Protein AF-A0A849T881-F1 (afdb_monomer_lite)

Secondary structure (DSSP, 8-state):
--------------------------EEETTB-S--EEE-TTT---TTS-EEEEE-SSS-EEEEETT-HHHHHHHTT-GGGEEEEEE--

Structure (mmCIF, N/CA/C/O backbone):
data_AF-A0A849T881-F1
#
_entry.id   AF-A0A849T881-F1
#
loop_
_atom_site.group_PDB
_atom_site.id
_atom_site.type_symbol
_atom_site.label_atom_id
_atom_site.label_alt_id
_atom_site.label_comp_id
_atom_site.label_asym_id
_atom_site.label_entity_id
_atom_site.label_seq_id
_atom_site.pdbx_PDB_ins_code
_atom_site.Cartn_x
_atom_site.Cartn_y
_atom_site.Cartn_z
_atom_site.occupancy
_atom_site.B_iso_or_equiv
_atom_site.auth_seq_id
_atom_site.auth_comp_id
_atom_site.auth_asym_id
_atom_site.auth_atom_id
_atom_site.pdbx_PDB_model_num
ATOM 1 N N . GLU A 1 1 ? -41.865 -29.496 39.671 1.00 44.75 1 GLU A N 1
ATOM 2 C CA . GLU A 1 1 ? -40.405 -29.661 39.809 1.00 44.75 1 GLU A CA 1
ATOM 3 C C . GLU A 1 1 ? -39.750 -29.120 38.546 1.00 44.75 1 GLU A C 1
ATOM 5 O O . GLU A 1 1 ? -40.011 -29.642 37.472 1.00 44.75 1 GLU A O 1
ATOM 10 N N . LEU A 1 2 ? -39.006 -28.018 38.638 1.00 46.38 2 LEU A N 1
ATOM 11 C CA . LEU A 1 2 ? -38.176 -27.522 37.538 1.00 46.38 2 LEU A CA 1
ATOM 12 C C . LEU A 1 2 ? -36.724 -27.848 37.877 1.00 46.38 2 LEU A C 1
ATOM 14 O O . LEU A 1 2 ? -36.228 -27.369 38.896 1.00 46.38 2 LEU A O 1
ATOM 18 N N . PRO A 1 3 ? -36.029 -28.571 36.995 1.00 47.56 3 PRO A N 1
ATOM 19 C CA . PRO A 1 3 ? -34.627 -28.314 36.771 1.00 47.56 3 PRO A CA 1
ATOM 20 C C . PRO A 1 3 ? -34.435 -27.840 35.332 1.00 47.56 3 PRO A C 1
ATOM 22 O O . PRO A 1 3 ? -34.523 -28.579 34.355 1.00 47.56 3 PRO A O 1
ATOM 25 N N . THR A 1 4 ? -34.188 -26.542 35.252 1.00 47.91 4 THR A N 1
ATOM 26 C CA . THR A 1 4 ? -33.321 -25.850 34.310 1.00 47.91 4 THR A CA 1
ATOM 27 C C . THR A 1 4 ? -32.331 -26.763 33.570 1.00 47.91 4 THR A C 1
ATOM 29 O O . THR A 1 4 ? -31.491 -27.405 34.200 1.00 47.91 4 THR A O 1
ATOM 32 N N . LYS A 1 5 ? -32.320 -26.716 32.231 1.00 49.41 5 LYS A N 1
ATOM 33 C CA . LYS A 1 5 ? -31.102 -27.008 31.465 1.00 49.41 5 LYS A CA 1
ATOM 34 C C . LYS A 1 5 ? -30.716 -25.780 30.653 1.00 49.41 5 LYS A C 1
ATOM 36 O O . LYS A 1 5 ? -31.311 -25.458 29.630 1.00 49.41 5 LYS A O 1
ATOM 41 N N . VAL A 1 6 ? -29.759 -25.066 31.226 1.00 47.31 6 VAL A N 1
ATOM 42 C CA . VAL A 1 6 ? -28.999 -23.973 30.628 1.00 47.31 6 VAL A CA 1
ATOM 43 C C . VAL A 1 6 ? -27.922 -24.567 29.693 1.00 47.31 6 VAL A C 1
ATOM 45 O O . VAL A 1 6 ? -27.567 -25.736 29.852 1.00 47.31 6 VAL A O 1
ATOM 48 N N . ILE A 1 7 ? -27.356 -23.690 28.843 1.00 44.44 7 ILE A N 1
ATOM 49 C CA . ILE A 1 7 ? -26.040 -23.722 28.147 1.00 44.44 7 ILE A CA 1
ATOM 50 C C . ILE A 1 7 ? -25.918 -24.779 27.011 1.00 44.44 7 ILE A C 1
ATOM 52 O O . ILE A 1 7 ? -26.420 -25.887 27.117 1.00 44.44 7 ILE A O 1
ATOM 56 N N . GLU A 1 8 ? -25.337 -24.519 25.831 1.00 41.25 8 GLU A N 1
ATOM 57 C CA . GLU A 1 8 ? -24.053 -23.850 25.609 1.00 41.25 8 GLU A CA 1
ATOM 58 C C . GLU A 1 8 ? -23.835 -23.499 24.113 1.00 41.25 8 GLU A C 1
ATOM 60 O O . GLU A 1 8 ? -23.807 -24.368 23.248 1.00 41.25 8 GLU A O 1
ATOM 65 N N . ILE A 1 9 ? -23.720 -22.191 23.856 1.00 49.72 9 ILE A N 1
ATOM 66 C CA . ILE A 1 9 ? -22.748 -21.473 23.009 1.00 49.72 9 ILE A CA 1
ATOM 67 C C . ILE A 1 9 ? -22.531 -21.908 21.540 1.00 49.72 9 ILE A C 1
ATOM 69 O O . ILE A 1 9 ? -22.093 -23.004 21.199 1.00 49.72 9 ILE A O 1
ATOM 73 N N . ALA A 1 10 ? -22.755 -20.924 20.662 1.00 47.97 10 ALA A N 1
ATOM 74 C CA . ALA A 1 10 ? -22.488 -20.926 19.231 1.00 47.97 10 ALA A CA 1
ATOM 75 C C . ALA A 1 10 ? -21.076 -21.420 18.870 1.00 47.97 10 ALA A C 1
ATOM 77 O O . ALA A 1 10 ? -20.080 -20.990 19.450 1.00 47.97 10 ALA A O 1
ATOM 78 N N . LYS A 1 11 ? -21.013 -22.277 17.840 1.00 46.69 11 LYS A N 1
ATOM 79 C CA . LYS A 1 11 ? -19.791 -22.761 17.184 1.00 46.69 11 LYS A CA 1
ATOM 80 C C . LYS A 1 11 ? -18.838 -21.604 16.873 1.00 46.69 11 LYS A C 1
ATOM 82 O O . LYS A 1 11 ? -18.963 -20.943 15.844 1.00 46.69 11 LYS A O 1
ATOM 87 N N . GLN A 1 12 ? -17.845 -21.407 17.731 1.00 54.91 12 GLN A N 1
ATOM 88 C CA . GLN A 1 12 ? -16.647 -20.670 17.373 1.00 54.91 12 GLN A CA 1
ATOM 89 C C . GLN A 1 12 ? -15.838 -21.557 16.432 1.00 54.91 12 GLN A C 1
ATOM 91 O O . GLN A 1 12 ? -15.253 -22.563 16.832 1.00 54.91 12 GLN A O 1
ATOM 96 N N . THR A 1 13 ? -15.865 -21.212 15.147 1.00 48.28 13 THR A N 1
ATOM 97 C CA . THR A 1 13 ? -14.988 -21.797 14.138 1.00 48.28 13 THR A CA 1
ATOM 98 C C . THR A 1 13 ? -13.555 -21.494 14.550 1.00 48.28 13 THR A C 1
ATOM 100 O O . THR A 1 13 ? -13.073 -20.372 14.420 1.00 48.28 13 THR A O 1
ATOM 103 N N . ILE A 1 14 ? -12.912 -22.506 15.119 1.00 45.47 14 ILE A N 1
ATOM 104 C CA . ILE A 1 14 ? -11.537 -22.482 15.593 1.00 45.47 14 ILE A CA 1
ATOM 105 C C . ILE A 1 14 ? -10.659 -22.139 14.385 1.00 45.47 14 ILE A C 1
ATOM 107 O O . ILE A 1 14 ? -10.460 -22.970 13.496 1.00 45.47 14 ILE A O 1
ATOM 111 N N . PHE A 1 15 ? -10.188 -20.892 14.311 1.00 50.03 15 PHE A N 1
ATOM 112 C CA . PHE A 1 15 ? -9.164 -20.487 13.356 1.00 50.03 15 PHE A CA 1
ATOM 113 C C . PHE A 1 15 ? -7.939 -21.346 13.650 1.00 50.03 15 PHE A C 1
ATOM 115 O O . PHE A 1 15 ? -7.257 -21.145 14.649 1.00 50.03 15 PHE A O 1
ATOM 122 N N . ARG A 1 16 ? -7.677 -22.343 12.802 1.00 43.69 16 ARG A N 1
ATOM 123 C CA . ARG A 1 16 ? -6.386 -23.027 12.782 1.00 43.69 16 ARG A CA 1
ATOM 124 C C . ARG A 1 16 ? -5.409 -22.018 12.185 1.00 43.69 16 ARG A C 1
ATOM 126 O O . ARG A 1 16 ? -5.557 -21.720 10.998 1.00 43.69 16 ARG A O 1
ATOM 133 N N . PRO A 1 17 ? -4.439 -21.471 12.940 1.00 42.44 17 PRO A N 1
ATOM 134 C CA . PRO A 1 17 ? -3.372 -20.725 12.312 1.00 42.44 17 PRO A CA 1
ATOM 135 C C . PRO A 1 17 ? -2.543 -21.762 11.559 1.00 42.44 17 PRO A C 1
ATOM 137 O O . PRO A 1 17 ? -1.688 -22.444 12.121 1.00 42.44 17 PRO A O 1
ATOM 140 N N . THR A 1 18 ? -2.834 -21.952 10.272 1.00 47.78 18 THR A N 1
ATOM 141 C CA . THR A 1 18 ? -1.809 -22.459 9.372 1.00 47.78 18 THR A CA 1
ATOM 142 C C . THR A 1 18 ? -0.674 -21.466 9.520 1.00 47.78 18 THR A C 1
ATOM 144 O O . THR A 1 18 ? -0.862 -20.285 9.239 1.00 47.78 18 THR A O 1
ATOM 147 N N . ALA A 1 19 ? 0.460 -21.930 10.037 1.00 51.69 19 ALA A N 1
ATOM 148 C CA . ALA A 1 19 ? 1.715 -21.207 9.998 1.00 51.69 19 ALA A CA 1
ATOM 149 C C . ALA A 1 19 ? 2.080 -20.991 8.518 1.00 51.69 19 ALA A C 1
ATOM 151 O O . ALA A 1 19 ? 2.903 -21.701 7.942 1.00 51.69 19 ALA A O 1
ATOM 152 N N . GLU A 1 20 ? 1.387 -20.061 7.857 1.00 48.25 20 GLU A N 1
ATOM 153 C CA . GLU A 1 20 ? 1.851 -19.456 6.627 1.00 48.25 20 GLU A CA 1
ATOM 154 C C . GLU A 1 20 ? 3.168 -18.815 7.021 1.00 48.25 20 GLU A C 1
ATOM 156 O O . GLU A 1 20 ? 3.205 -17.972 7.913 1.00 48.25 20 GLU A O 1
ATOM 161 N N . ARG A 1 21 ? 4.253 -19.291 6.409 1.00 43.78 21 ARG A N 1
ATOM 162 C CA . ARG A 1 21 ? 5.568 -18.672 6.495 1.00 43.78 21 ARG A CA 1
ATOM 163 C C . ARG A 1 21 ? 5.396 -17.190 6.170 1.00 43.78 21 ARG A C 1
ATOM 165 O O . ARG A 1 21 ? 5.393 -16.806 5.003 1.00 43.78 21 ARG A O 1
ATOM 172 N N . THR A 1 22 ? 5.237 -16.361 7.193 1.00 46.72 22 THR A N 1
ATOM 173 C CA . THR A 1 22 ? 5.562 -14.952 7.132 1.00 46.72 22 THR A CA 1
ATOM 174 C C . THR A 1 22 ? 7.057 -14.960 6.893 1.00 46.72 22 THR A C 1
ATOM 176 O O . THR A 1 22 ? 7.852 -15.146 7.811 1.00 46.72 22 THR A O 1
ATOM 179 N N . THR A 1 23 ? 7.457 -14.854 5.624 1.00 48.03 23 THR A N 1
ATOM 180 C CA . THR A 1 23 ? 8.751 -14.266 5.308 1.00 48.03 23 THR A CA 1
ATOM 181 C C . THR A 1 23 ? 8.761 -12.988 6.119 1.00 48.03 23 THR A C 1
ATOM 183 O O . THR A 1 23 ? 7.929 -12.110 5.878 1.00 48.03 23 THR A O 1
ATOM 186 N N . LYS A 1 24 ? 9.568 -12.962 7.177 1.00 54.81 24 LYS A N 1
ATOM 187 C CA . LYS A 1 24 ? 9.666 -11.856 8.120 1.00 54.81 24 LYS A CA 1
ATOM 188 C C . LYS A 1 24 ? 10.425 -10.739 7.403 1.00 54.81 24 LYS A C 1
ATOM 190 O O . LYS A 1 24 ? 11.526 -10.391 7.792 1.00 54.81 24 LYS A O 1
ATOM 195 N N . ALA A 1 25 ? 9.885 -10.302 6.266 1.00 63.31 25 ALA A N 1
ATOM 196 C CA . ALA A 1 25 ? 10.279 -9.078 5.621 1.00 63.31 25 ALA A CA 1
ATOM 197 C C . ALA A 1 25 ? 9.991 -8.005 6.654 1.00 63.31 25 ALA A C 1
ATOM 199 O O . ALA A 1 25 ? 8.848 -7.885 7.114 1.00 6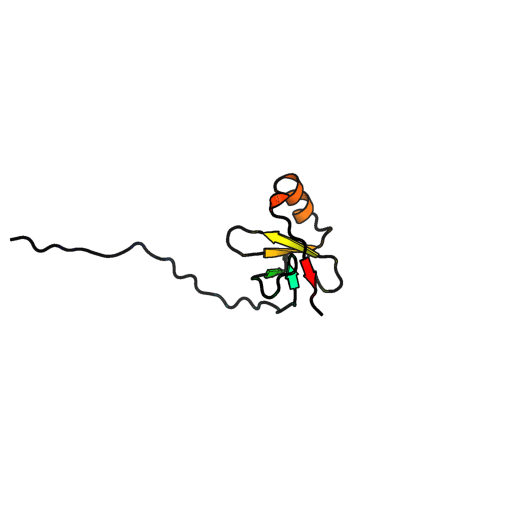3.31 25 ALA A O 1
ATOM 200 N N . ASP A 1 26 ? 11.045 -7.332 7.093 1.00 83.38 26 ASP A N 1
ATOM 201 C CA . ASP A 1 2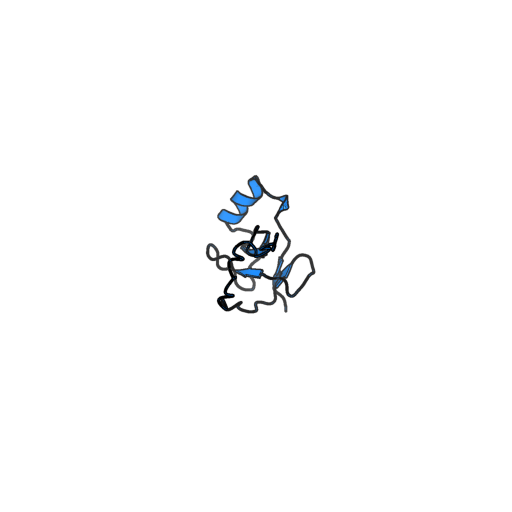6 ? 10.869 -6.203 7.974 1.00 83.38 26 ASP A CA 1
ATOM 202 C C . ASP A 1 26 ? 10.149 -5.140 7.149 1.00 83.38 26 ASP A C 1
ATOM 204 O O . ASP A 1 26 ? 10.593 -4.770 6.062 1.00 83.38 26 ASP A O 1
ATOM 208 N N . ILE A 1 27 ? 8.933 -4.802 7.558 1.00 89.56 27 ILE A N 1
ATOM 209 C CA . ILE A 1 27 ? 8.072 -3.869 6.840 1.00 89.56 27 ILE A CA 1
ATOM 210 C C . ILE A 1 27 ? 7.463 -2.958 7.882 1.00 89.56 27 ILE A C 1
ATOM 212 O O . ILE A 1 27 ? 6.707 -3.395 8.757 1.00 89.56 27 ILE A O 1
ATOM 216 N N . THR A 1 28 ? 7.755 -1.679 7.726 1.00 91.50 28 THR A N 1
ATOM 217 C CA . THR A 1 28 ? 7.167 -0.603 8.504 1.00 91.50 28 THR A CA 1
ATOM 218 C C . THR A 1 28 ? 5.954 -0.081 7.755 1.00 91.50 28 THR A C 1
ATOM 220 O O . THR A 1 28 ? 6.046 0.280 6.582 1.00 91.50 28 THR A O 1
ATOM 223 N N . VAL A 1 29 ? 4.799 -0.002 8.415 1.00 90.00 29 VAL A N 1
ATOM 224 C CA . VAL A 1 29 ? 3.589 0.584 7.822 1.00 90.00 29 VAL A CA 1
ATOM 225 C C . VAL A 1 29 ? 3.171 1.795 8.641 1.00 90.00 29 VAL A C 1
ATOM 227 O O . VAL A 1 29 ? 2.889 1.675 9.830 1.00 90.00 29 VAL A O 1
ATOM 230 N N . GLY A 1 30 ? 3.149 2.974 8.018 1.00 86.50 30 GLY A N 1
ATOM 231 C CA . GLY A 1 30 ? 2.796 4.230 8.689 1.00 86.50 30 GLY A CA 1
ATOM 232 C C . GLY A 1 30 ? 3.659 4.543 9.918 1.00 86.50 30 GLY A C 1
ATOM 233 O O . GLY A 1 30 ? 3.158 5.131 10.870 1.00 86.50 30 GLY A O 1
ATOM 234 N N . GLY A 1 31 ? 4.923 4.107 9.931 1.00 82.94 31 GLY A N 1
ATOM 235 C CA . GLY A 1 31 ? 5.830 4.253 11.077 1.00 82.94 31 GLY A CA 1
ATOM 236 C C . GLY A 1 31 ? 5.686 3.178 12.164 1.00 82.94 31 GLY A C 1
ATOM 237 O O . GLY A 1 31 ? 6.395 3.237 13.163 1.00 82.94 31 GLY A O 1
ATOM 238 N N . VAL A 1 32 ? 4.799 2.192 11.988 1.00 85.19 32 VAL A N 1
ATOM 239 C CA . VAL A 1 32 ? 4.596 1.093 12.941 1.00 85.19 32 VAL A CA 1
ATOM 240 C C . VAL A 1 32 ? 5.191 -0.200 12.393 1.00 85.19 32 VAL A C 1
ATOM 242 O O . VAL A 1 32 ? 4.885 -0.618 11.274 1.00 85.19 32 VAL A O 1
ATOM 245 N N . ASN A 1 33 ? 6.021 -0.847 13.210 1.00 84.62 33 ASN A N 1
ATOM 246 C CA . ASN A 1 33 ? 6.648 -2.131 12.902 1.00 84.62 33 ASN A CA 1
ATOM 247 C C . ASN A 1 33 ? 5.818 -3.312 13.413 1.00 84.62 33 ASN A C 1
ATOM 249 O O . ASN A 1 33 ? 4.880 -3.153 14.195 1.00 84.62 33 ASN A O 1
ATOM 253 N N . ASN A 1 34 ? 6.188 -4.519 12.976 1.00 79.94 34 ASN A N 1
ATOM 254 C CA . ASN A 1 34 ? 5.645 -5.786 13.483 1.00 79.94 34 ASN A CA 1
ATOM 255 C C . ASN A 1 34 ? 4.123 -5.954 13.320 1.00 79.94 34 ASN A C 1
ATOM 257 O O . ASN A 1 34 ? 3.503 -6.740 14.037 1.00 79.94 34 ASN A O 1
ATOM 261 N N . LEU A 1 35 ? 3.515 -5.255 12.359 1.00 85.38 35 LEU A N 1
ATOM 262 C CA . LEU A 1 35 ? 2.121 -5.488 11.998 1.00 85.38 35 LEU A CA 1
ATOM 263 C C . LEU A 1 35 ? 1.967 -6.816 11.253 1.00 85.38 35 LEU A C 1
ATOM 265 O O . LEU A 1 35 ? 2.897 -7.319 10.623 1.00 85.38 35 LEU A O 1
ATOM 269 N N . MET A 1 36 ? 0.753 -7.367 11.283 1.00 88.25 36 MET A N 1
ATOM 270 C CA . MET A 1 36 ? 0.414 -8.533 10.475 1.00 88.25 36 MET A CA 1
ATOM 271 C C . MET A 1 36 ? 0.334 -8.123 8.999 1.00 88.25 36 MET A C 1
ATOM 273 O O . MET A 1 36 ? -0.701 -7.650 8.517 1.00 88.25 36 MET A O 1
ATOM 277 N N . THR A 1 37 ? 1.457 -8.276 8.301 1.00 89.94 37 THR A N 1
ATOM 278 C CA . THR A 1 37 ? 1.615 -7.953 6.884 1.00 89.94 37 THR A CA 1
ATOM 279 C C . THR A 1 37 ? 1.735 -9.219 6.038 1.00 89.94 37 THR A C 1
ATOM 281 O O . THR A 1 37 ? 2.171 -10.278 6.494 1.00 89.94 37 THR A O 1
ATOM 284 N N . ARG A 1 38 ? 1.326 -9.119 4.772 1.00 91.56 38 ARG A N 1
ATOM 285 C CA . ARG A 1 38 ? 1.438 -10.199 3.788 1.00 91.56 38 ARG A CA 1
ATOM 286 C C . ARG A 1 38 ? 1.841 -9.652 2.427 1.00 91.56 38 ARG A C 1
ATOM 288 O O . ARG A 1 38 ? 1.226 -8.713 1.940 1.00 91.56 38 ARG A O 1
ATOM 295 N N . ILE A 1 39 ? 2.787 -10.306 1.764 1.00 93.06 39 ILE A N 1
ATOM 296 C CA . ILE A 1 39 ? 3.176 -9.994 0.382 1.00 93.06 39 ILE A CA 1
ATOM 297 C C . ILE A 1 39 ? 2.060 -10.391 -0.599 1.00 93.06 39 ILE A C 1
ATOM 299 O O . ILE A 1 39 ? 1.535 -11.511 -0.558 1.00 93.06 39 ILE A O 1
ATOM 303 N N . ALA A 1 40 ? 1.674 -9.470 -1.485 1.00 93.56 40 ALA A N 1
ATOM 304 C CA . ALA A 1 40 ? 0.671 -9.727 -2.509 1.00 93.56 40 ALA A CA 1
ATOM 305 C C . ALA A 1 40 ? 1.190 -10.688 -3.584 1.00 93.56 40 ALA A C 1
ATOM 307 O O . ALA A 1 40 ? 2.239 -10.472 -4.182 1.00 93.56 40 ALA A O 1
ATOM 308 N N . LYS A 1 41 ? 0.384 -11.695 -3.933 1.00 92.06 41 LYS A N 1
ATOM 309 C CA . LYS A 1 41 ? 0.732 -12.665 -4.987 1.00 92.06 41 LYS A CA 1
ATOM 310 C C . LYS A 1 41 ? 0.684 -12.090 -6.408 1.00 92.06 41 LYS A C 1
ATOM 312 O O . LYS A 1 41 ? 1.236 -12.694 -7.314 1.00 92.06 41 LYS A O 1
ATOM 317 N N . CYS A 1 42 ? -0.001 -10.966 -6.622 1.00 93.88 42 CYS A N 1
ATOM 318 C CA . CYS A 1 42 ? -0.188 -10.394 -7.959 1.00 93.88 42 CYS A CA 1
ATOM 319 C C . CYS A 1 42 ? 1.045 -9.652 -8.488 1.00 93.88 42 CYS A C 1
ATOM 321 O O . CYS A 1 42 ? 1.255 -9.627 -9.692 1.00 93.88 42 CYS A O 1
ATOM 323 N N . CYS A 1 43 ? 1.830 -9.029 -7.606 1.00 94.00 43 CYS A N 1
ATOM 324 C CA . CYS A 1 43 ? 3.019 -8.258 -7.980 1.00 94.00 43 CYS A CA 1
ATOM 325 C C . CYS A 1 43 ? 4.284 -8.688 -7.227 1.00 94.00 43 CYS A C 1
ATOM 327 O O . CYS A 1 43 ? 5.352 -8.197 -7.562 1.00 94.00 43 CYS A O 1
ATOM 329 N N . ASN A 1 44 ? 4.149 -9.579 -6.234 1.00 94.25 44 ASN A N 1
ATOM 330 C CA . ASN A 1 44 ? 5.224 -10.220 -5.475 1.00 94.25 44 ASN A CA 1
ATOM 331 C C . ASN A 1 44 ? 6.407 -9.284 -5.143 1.00 94.25 44 ASN A C 1
ATOM 333 O O . ASN A 1 44 ? 7.520 -9.555 -5.592 1.00 94.25 44 ASN A O 1
ATOM 337 N N . PRO A 1 45 ? 6.154 -8.176 -4.414 1.00 93.44 45 PRO A N 1
ATOM 338 C CA . PRO A 1 45 ? 7.162 -7.156 -4.144 1.00 93.44 45 PRO A CA 1
ATOM 339 C C . PRO A 1 45 ? 8.375 -7.723 -3.407 1.00 93.44 45 PRO A C 1
ATOM 341 O O . PRO A 1 45 ? 8.226 -8.558 -2.510 1.00 93.44 45 PRO A O 1
ATOM 344 N N . VAL A 1 46 ? 9.554 -7.219 -3.757 1.00 92.56 46 VAL A N 1
ATOM 345 C CA . VAL A 1 46 ? 10.841 -7.555 -3.139 1.00 92.56 46 VAL A CA 1
ATOM 346 C C . VAL A 1 46 ? 11.660 -6.284 -2.936 1.00 92.56 46 VAL A C 1
ATOM 348 O O . VAL A 1 46 ? 11.587 -5.377 -3.755 1.00 92.56 46 VAL A O 1
ATOM 351 N N . SER A 1 47 ? 12.450 -6.181 -1.866 1.00 90.06 47 SER A N 1
ATOM 352 C CA . SER A 1 47 ? 13.357 -5.038 -1.696 1.00 90.06 47 SER A CA 1
ATOM 353 C C . SER A 1 47 ? 14.322 -4.945 -2.890 1.00 90.06 47 SER A C 1
ATOM 355 O O . SER A 1 47 ? 14.908 -5.972 -3.251 1.00 90.06 47 SER A O 1
ATOM 357 N N . PRO A 1 48 ? 14.525 -3.762 -3.505 1.00 90.38 48 PRO A N 1
ATOM 358 C CA . PRO A 1 48 ? 14.162 -2.411 -3.054 1.00 90.38 48 PRO A CA 1
ATOM 359 C C . PRO A 1 48 ? 12.906 -1.805 -3.728 1.00 90.38 48 PRO A C 1
ATOM 361 O O . PRO A 1 48 ? 12.853 -0.597 -3.930 1.00 90.38 48 PRO A O 1
ATOM 364 N N . ASP A 1 49 ? 11.910 -2.608 -4.110 1.00 94.12 49 ASP A N 1
ATOM 365 C CA . ASP A 1 49 ? 10.689 -2.113 -4.766 1.00 94.12 49 ASP A CA 1
ATOM 366 C C . ASP A 1 49 ? 9.957 -1.047 -3.931 1.00 94.12 49 ASP A C 1
ATOM 368 O O . ASP A 1 49 ? 9.822 -1.185 -2.713 1.00 94.12 49 ASP A O 1
ATOM 372 N N . ASP A 1 50 ? 9.360 -0.053 -4.592 1.00 94.75 50 ASP A N 1
ATOM 373 C CA . ASP A 1 50 ? 8.436 0.877 -3.940 1.00 94.75 50 ASP A CA 1
ATOM 374 C C . ASP A 1 50 ? 7.131 0.164 -3.570 1.00 94.75 50 ASP A C 1
ATOM 376 O O . ASP A 1 50 ? 6.386 -0.323 -4.435 1.00 94.75 50 ASP A O 1
ATOM 380 N N . ILE A 1 51 ? 6.828 0.120 -2.273 1.00 95.81 51 ILE A N 1
ATOM 381 C CA . ILE A 1 51 ? 5.690 -0.626 -1.735 1.00 95.81 51 ILE A CA 1
ATOM 382 C C . ILE A 1 51 ? 4.623 0.261 -1.095 1.00 95.81 51 ILE A C 1
ATOM 384 O O . ILE A 1 51 ? 4.867 1.350 -0.588 1.00 95.81 51 ILE A O 1
ATOM 388 N N . VAL A 1 52 ? 3.396 -0.252 -1.094 1.00 95.69 52 VAL A N 1
ATOM 389 C CA . VAL A 1 52 ? 2.238 0.335 -0.420 1.00 95.69 52 VAL A CA 1
ATOM 390 C C . VAL A 1 52 ? 1.466 -0.746 0.327 1.00 95.69 52 VAL A C 1
ATOM 392 O O . VAL A 1 52 ? 1.354 -1.889 -0.124 1.00 95.69 52 VAL A O 1
ATOM 395 N N . GLY A 1 53 ? 0.904 -0.380 1.475 1.00 94.50 53 GLY A N 1
ATOM 396 C CA . GLY A 1 53 ? 0.017 -1.239 2.247 1.00 94.50 53 GLY A CA 1
ATOM 397 C C . GLY A 1 53 ? -1.445 -1.023 1.867 1.00 94.50 53 GLY A C 1
ATOM 398 O O . GLY A 1 53 ? -1.879 0.099 1.602 1.00 94.50 53 GLY A O 1
ATOM 399 N N . TYR A 1 54 ? -2.228 -2.096 1.884 1.00 94.94 54 TYR A N 1
ATOM 400 C CA . TYR A 1 54 ? -3.680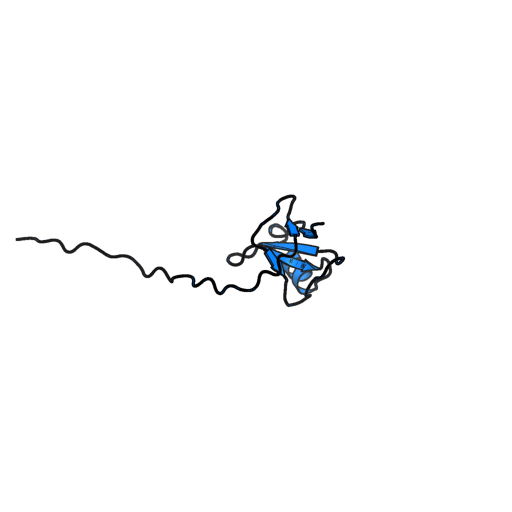 -2.037 1.760 1.00 94.94 54 TYR A CA 1
ATOM 401 C C . TYR A 1 54 ? -4.354 -2.814 2.888 1.00 94.94 54 TYR A C 1
ATOM 403 O O . TYR A 1 54 ? -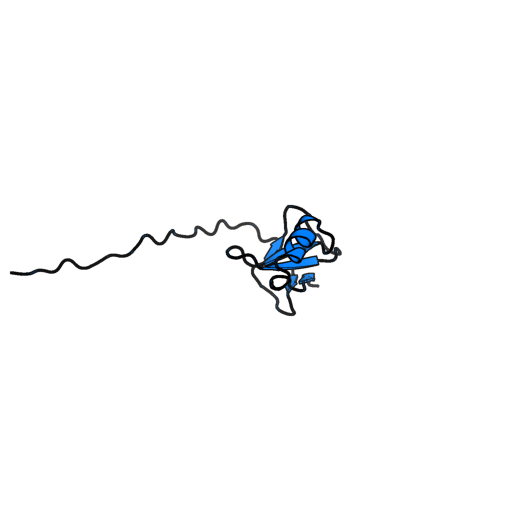4.072 -4.000 3.093 1.00 94.94 54 TYR A O 1
ATOM 411 N N . VAL A 1 55 ? -5.266 -2.158 3.610 1.00 92.25 55 VAL A N 1
ATOM 412 C CA . VAL A 1 55 ? -6.007 -2.781 4.713 1.00 92.25 55 VAL A CA 1
ATOM 413 C C . VAL A 1 55 ? -7.108 -3.684 4.164 1.00 92.25 55 VAL A C 1
ATOM 415 O O . VAL A 1 55 ? -8.076 -3.240 3.537 1.00 92.25 55 VAL A O 1
ATOM 418 N N . THR A 1 56 ? -6.984 -4.977 4.445 1.00 87.62 56 THR A N 1
ATOM 419 C CA . THR A 1 56 ? -8.027 -5.967 4.165 1.00 87.62 56 THR A CA 1
ATOM 420 C C . THR A 1 56 ? -8.889 -6.190 5.405 1.00 87.62 56 THR A C 1
ATOM 422 O O . THR A 1 56 ? -8.463 -5.911 6.519 1.00 87.62 56 THR A O 1
ATOM 425 N N . ARG A 1 57 ? -10.118 -6.689 5.227 1.00 81.81 57 ARG A N 1
ATOM 426 C CA . ARG A 1 57 ? -11.041 -6.911 6.354 1.00 81.81 57 ARG A CA 1
ATOM 427 C C . ARG A 1 57 ? -10.526 -7.951 7.354 1.00 81.81 57 ARG A C 1
ATOM 429 O O . ARG A 1 57 ? -10.561 -7.694 8.546 1.00 81.81 57 ARG A O 1
ATOM 436 N N . ASP A 1 58 ? -10.009 -9.073 6.854 1.00 78.06 58 ASP A N 1
ATOM 437 C CA . ASP A 1 58 ? -9.785 -10.266 7.689 1.00 78.06 58 ASP A CA 1
ATOM 438 C C . ASP A 1 58 ? -8.334 -10.767 7.680 1.00 78.06 58 ASP A C 1
ATOM 440 O O . ASP A 1 58 ? -8.000 -11.729 8.365 1.00 78.06 58 ASP A O 1
ATOM 444 N N . ARG A 1 59 ? -7.459 -10.169 6.861 1.00 76.44 59 ARG A N 1
ATOM 445 C CA . ARG A 1 59 ? -6.100 -10.683 6.604 1.00 76.44 59 ARG A CA 1
ATOM 446 C C . ARG A 1 59 ? -4.995 -9.694 6.980 1.00 76.44 59 ARG A C 1
ATOM 448 O O . ARG A 1 59 ? -3.852 -9.888 6.582 1.00 76.44 59 ARG A O 1
ATOM 455 N N . GLY A 1 60 ? -5.325 -8.647 7.735 1.00 89.31 60 GLY A N 1
ATOM 456 C CA . GLY A 1 60 ? -4.385 -7.578 8.067 1.00 89.31 60 GLY A CA 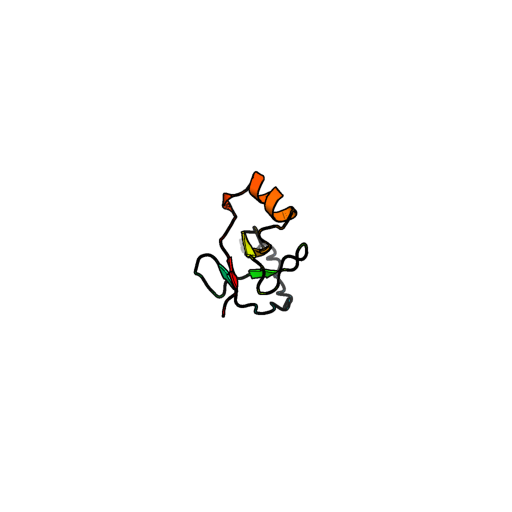1
ATOM 457 C C . GLY A 1 60 ? -4.052 -6.723 6.845 1.00 89.31 60 GLY A C 1
ATOM 458 O O . GLY A 1 60 ? -4.941 -6.372 6.057 1.00 89.31 60 GLY A O 1
ATOM 459 N N . ILE A 1 61 ? -2.772 -6.390 6.683 1.00 93.31 61 ILE A N 1
ATOM 460 C CA . ILE A 1 61 ? -2.293 -5.488 5.632 1.00 93.31 61 ILE A CA 1
ATOM 461 C C . ILE A 1 61 ? -1.639 -6.302 4.519 1.00 93.31 61 ILE A C 1
ATOM 463 O O . ILE A 1 61 ? -0.699 -7.059 4.746 1.00 93.31 61 ILE A O 1
ATOM 467 N N . THR A 1 62 ? -2.123 -6.138 3.290 1.00 94.44 62 THR A 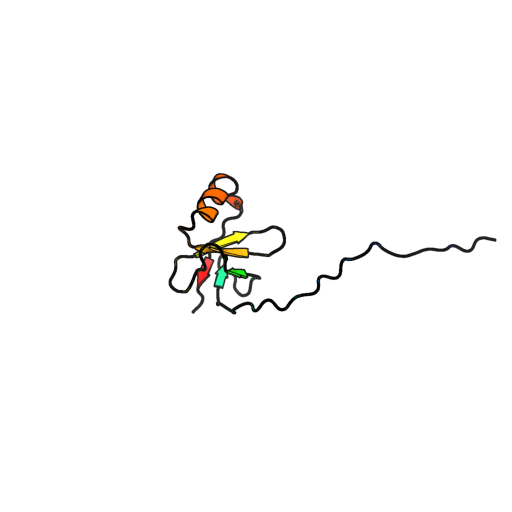N 1
ATOM 468 C CA . THR A 1 62 ? -1.475 -6.727 2.113 1.00 94.44 62 THR A CA 1
ATOM 469 C C . THR A 1 62 ? -0.545 -5.702 1.472 1.00 94.44 62 THR A C 1
ATOM 471 O O . THR A 1 62 ? -0.949 -4.566 1.237 1.00 94.44 62 THR A O 1
ATOM 474 N N . ILE A 1 63 ? 0.692 -6.105 1.199 1.00 94.69 63 ILE A N 1
ATOM 475 C CA . ILE A 1 63 ? 1.751 -5.273 0.633 1.00 94.69 63 ILE A CA 1
ATOM 476 C C . ILE A 1 63 ? 1.778 -5.466 -0.878 1.00 94.69 63 ILE A C 1
ATOM 478 O O . ILE A 1 63 ? 1.988 -6.577 -1.371 1.00 94.69 63 ILE A O 1
ATOM 482 N N . HIS A 1 64 ? 1.555 -4.376 -1.599 1.00 96.56 64 HIS A N 1
ATOM 483 C CA . HIS A 1 64 ? 1.608 -4.294 -3.052 1.00 96.56 64 HIS A CA 1
ATOM 484 C C . HIS A 1 64 ? 2.764 -3.393 -3.481 1.00 96.56 64 HIS A C 1
ATOM 486 O O . HIS A 1 64 ? 3.228 -2.569 -2.700 1.00 96.56 64 HIS A O 1
ATOM 492 N N . ARG A 1 65 ? 3.181 -3.499 -4.744 1.00 96.62 65 ARG A N 1
ATOM 493 C CA . ARG A 1 65 ? 3.982 -2.448 -5.376 1.00 96.62 65 ARG A CA 1
ATOM 494 C C . ARG A 1 65 ? 3.133 -1.206 -5.610 1.00 96.62 65 ARG A C 1
ATOM 496 O O . ARG A 1 65 ? 1.928 -1.322 -5.863 1.00 96.62 65 ARG A O 1
ATOM 503 N N . GLN A 1 66 ? 3.763 -0.040 -5.579 1.00 94.25 66 GLN A N 1
ATOM 504 C CA . GLN A 1 66 ? 3.104 1.238 -5.837 1.00 94.25 66 GLN A CA 1
ATOM 505 C C . GLN A 1 66 ? 2.456 1.302 -7.234 1.00 94.25 66 GLN A C 1
ATOM 507 O O . GLN A 1 66 ? 1.415 1.937 -7.395 1.00 94.25 66 GLN A O 1
ATOM 512 N N . ASP A 1 67 ? 3.019 0.593 -8.214 1.00 94.75 67 ASP A N 1
ATOM 513 C CA . ASP A 1 67 ? 2.561 0.524 -9.607 1.00 94.75 67 ASP A CA 1
ATOM 514 C C . ASP A 1 67 ? 1.693 -0.711 -9.928 1.00 94.75 67 ASP A C 1
ATOM 516 O O . ASP A 1 67 ? 1.389 -0.997 -11.087 1.00 94.75 67 ASP A O 1
ATOM 520 N N . CYS A 1 68 ? 1.256 -1.466 -8.916 1.00 96.00 68 CYS A N 1
ATOM 521 C CA . CYS A 1 68 ? 0.444 -2.657 -9.136 1.00 96.00 68 CYS A CA 1
ATOM 522 C C . CYS A 1 68 ? -0.941 -2.295 -9.709 1.00 96.00 68 CYS A C 1
ATOM 524 O O . CYS A 1 68 ? -1.753 -1.668 -9.032 1.00 96.00 68 CYS A O 1
ATOM 526 N N . ALA A 1 69 ? -1.269 -2.788 -10.908 1.00 95.25 69 ALA A N 1
ATOM 527 C CA . ALA A 1 69 ? -2.547 -2.510 -11.581 1.00 95.25 69 ALA A CA 1
ATOM 528 C C . ALA A 1 69 ? -3.789 -2.842 -10.729 1.00 95.25 69 ALA A C 1
ATOM 530 O O . ALA A 1 69 ? -4.761 -2.087 -10.709 1.00 95.25 69 ALA A O 1
ATOM 531 N N . PHE A 1 70 ? -3.756 -3.952 -9.981 1.00 93.00 70 PHE A N 1
ATOM 532 C CA . PHE A 1 70 ? -4.844 -4.308 -9.066 1.00 93.00 70 PHE A CA 1
ATOM 533 C C . PHE A 1 70 ? -4.986 -3.297 -7.922 1.00 93.00 70 PHE A C 1
ATOM 535 O O . PHE A 1 70 ? -6.102 -2.928 -7.559 1.00 93.00 70 PHE A O 1
ATOM 542 N N . MET A 1 71 ? -3.860 -2.830 -7.379 1.00 94.75 71 MET A N 1
ATOM 543 C CA . MET A 1 71 ? -3.845 -1.833 -6.314 1.00 94.75 71 MET A CA 1
ATOM 544 C C . MET A 1 71 ? -4.375 -0.489 -6.818 1.00 94.75 71 MET A C 1
ATOM 546 O O . MET A 1 71 ? -5.248 0.091 -6.180 1.00 94.75 71 MET A O 1
ATOM 550 N N . LEU A 1 72 ? -3.927 -0.035 -7.992 1.00 94.19 72 LEU A N 1
ATOM 551 C CA . LEU A 1 72 ? -4.406 1.203 -8.613 1.00 94.19 72 LEU A CA 1
ATOM 552 C C . LEU A 1 72 ? -5.931 1.194 -8.787 1.00 94.19 72 LEU A C 1
ATOM 554 O O . LEU A 1 72 ? -6.600 2.120 -8.338 1.00 94.19 72 LEU A O 1
ATOM 558 N N . ARG A 1 73 ? -6.494 0.092 -9.296 1.00 93.69 73 ARG A N 1
ATOM 559 C CA . ARG A 1 73 ? -7.948 -0.077 -9.428 1.00 93.69 73 ARG A CA 1
ATOM 560 C C . ARG A 1 73 ? -8.687 -0.059 -8.084 1.00 93.69 73 ARG A C 1
ATOM 562 O O . ARG A 1 73 ? -9.799 0.452 -7.989 1.00 93.69 73 ARG A O 1
ATOM 569 N N . LEU A 1 74 ? -8.117 -0.641 -7.027 1.00 90.88 74 LEU A N 1
ATOM 570 C CA . LEU A 1 74 ? -8.738 -0.595 -5.697 1.00 90.88 74 LEU A CA 1
ATOM 571 C C . LEU A 1 74 ? -8.775 0.830 -5.136 1.00 90.88 74 LEU A C 1
ATOM 573 O O . LEU A 1 74 ? -9.764 1.213 -4.505 1.00 90.88 74 LEU A O 1
ATOM 577 N N . LEU A 1 75 ? -7.720 1.608 -5.377 1.00 91.50 75 LEU A N 1
ATOM 578 C CA . LEU A 1 75 ? -7.609 2.982 -4.896 1.00 91.50 75 LEU A CA 1
ATOM 579 C C . LEU A 1 75 ? -8.617 3.933 -5.543 1.00 91.50 75 LEU A C 1
ATOM 581 O O . LEU A 1 75 ? -9.022 4.879 -4.878 1.00 91.50 75 LEU A O 1
ATOM 585 N N . GLU A 1 76 ? -9.098 3.648 -6.755 1.00 92.50 76 GLU A N 1
ATOM 586 C CA . GLU A 1 76 ? -10.172 4.425 -7.399 1.00 92.50 76 GLU A CA 1
ATOM 587 C C . GLU A 1 76 ? -11.468 4.456 -6.572 1.00 92.50 76 GLU A C 1
ATOM 589 O O . GLU A 1 76 ? -12.229 5.416 -6.644 1.00 92.50 76 GLU A O 1
ATOM 594 N N . SER A 1 77 ? -11.730 3.412 -5.777 1.00 90.06 77 SER A N 1
ATOM 595 C CA . SER A 1 77 ? -12.976 3.279 -5.005 1.00 90.06 77 SER A CA 1
ATOM 596 C C . SER A 1 77 ? -12.790 3.310 -3.488 1.00 90.06 77 SER A C 1
ATOM 598 O O . SER A 1 77 ? -13.750 3.566 -2.763 1.00 90.06 77 SER A O 1
ATOM 600 N N . ARG A 1 78 ? -11.590 2.988 -2.984 1.00 90.25 78 ARG A N 1
ATOM 601 C CA . ARG A 1 78 ? -11.313 2.788 -1.548 1.00 90.25 78 ARG A CA 1
ATOM 602 C C . ARG A 1 78 ? -9.931 3.296 -1.155 1.00 90.25 78 ARG A C 1
ATOM 604 O O . ARG A 1 78 ? -9.101 2.549 -0.626 1.00 90.25 78 ARG A O 1
ATOM 611 N N . GLN A 1 79 ? -9.672 4.563 -1.456 1.00 90.38 79 GLN A N 1
ATOM 612 C CA . GLN A 1 79 ? -8.402 5.214 -1.144 1.00 90.38 79 GLN A CA 1
ATOM 613 C C . GLN A 1 79 ? -8.140 5.320 0.368 1.00 90.38 79 GLN A C 1
ATOM 615 O O . GLN A 1 79 ? -6.985 5.286 0.786 1.00 90.38 79 GLN A O 1
ATOM 620 N N . ASP A 1 80 ? -9.194 5.363 1.187 1.00 92.31 80 ASP A N 1
ATOM 621 C CA . ASP A 1 80 ? -9.154 5.398 2.658 1.00 92.31 80 ASP A CA 1
ATOM 622 C C . ASP A 1 80 ? -8.401 4.213 3.284 1.00 92.31 80 ASP A C 1
ATOM 624 O O . ASP A 1 80 ? -7.939 4.285 4.418 1.00 92.31 80 ASP A O 1
ATOM 628 N N . ARG A 1 81 ? -8.253 3.116 2.536 1.00 92.94 81 ARG A N 1
ATOM 629 C CA . ARG A 1 81 ? -7.599 1.881 2.993 1.00 92.94 81 ARG A CA 1
ATOM 630 C C . ARG A 1 81 ? -6.137 1.774 2.579 1.00 92.94 81 ARG A C 1
ATOM 632 O O . ARG A 1 81 ? -5.508 0.746 2.848 1.00 92.94 81 ARG A O 1
ATOM 639 N N . LYS A 1 82 ? -5.612 2.790 1.891 1.00 94.06 82 LYS A N 1
ATOM 640 C CA . LYS A 1 82 ? -4.202 2.881 1.514 1.00 94.06 82 LYS A CA 1
ATOM 641 C C . LYS A 1 82 ? -3.376 3.280 2.727 1.00 94.06 82 LYS A C 1
ATOM 643 O O . LYS A 1 82 ? -3.672 4.275 3.377 1.00 94.06 82 LYS A O 1
ATOM 648 N N . LEU A 1 83 ? -2.296 2.551 2.967 1.00 93.44 83 LEU A N 1
ATOM 649 C CA . LEU A 1 83 ? -1.291 2.888 3.963 1.00 93.44 83 LEU A CA 1
ATOM 650 C C . LEU A 1 83 ? 0.072 3.037 3.293 1.00 93.44 83 LEU A C 1
ATOM 652 O O . LEU A 1 83 ? 0.412 2.297 2.367 1.00 93.44 83 LEU A O 1
ATOM 656 N N . THR A 1 84 ? 0.868 3.979 3.784 1.00 94.31 84 THR A N 1
ATOM 657 C CA . THR A 1 84 ? 2.284 4.076 3.424 1.00 94.31 84 THR A CA 1
ATOM 658 C C . THR A 1 84 ? 3.026 2.892 4.030 1.00 94.31 84 THR A C 1
ATOM 660 O O . THR A 1 84 ? 2.855 2.615 5.217 1.00 94.31 84 THR A O 1
ATOM 663 N N . ALA A 1 85 ? 3.832 2.194 3.234 1.00 94.00 85 ALA A N 1
ATOM 664 C CA . ALA A 1 85 ? 4.659 1.083 3.688 1.00 94.00 85 ALA A CA 1
ATOM 665 C C . ALA A 1 85 ? 6.091 1.263 3.182 1.00 94.00 85 ALA A C 1
ATOM 667 O O . ALA A 1 85 ? 6.300 1.861 2.130 1.00 94.00 85 ALA A O 1
ATOM 668 N N . GLN A 1 86 ? 7.060 0.766 3.940 1.00 93.06 86 GLN A N 1
ATOM 669 C CA . GLN A 1 86 ? 8.483 0.817 3.622 1.00 93.06 86 GLN A CA 1
ATOM 670 C C . GLN A 1 86 ? 9.136 -0.492 4.062 1.00 93.06 86 GLN A C 1
ATOM 672 O O . GLN A 1 86 ? 8.682 -1.118 5.023 1.00 93.06 86 GLN A O 1
ATOM 677 N N . TRP A 1 87 ? 10.177 -0.915 3.350 1.00 91.06 87 TRP A N 1
ATOM 678 C CA . TRP A 1 87 ? 11.035 -2.002 3.812 1.00 91.06 87 TRP A CA 1
ATOM 679 C C . TRP A 1 87 ? 11.827 -1.533 5.034 1.00 91.06 87 TRP A C 1
ATOM 681 O O . TRP A 1 87 ? 12.266 -0.385 5.076 1.00 91.06 87 TRP A O 1
ATOM 691 N N . GLY A 1 88 ? 11.969 -2.407 6.022 1.00 81.62 88 GLY A N 1
ATOM 692 C CA . GLY A 1 88 ? 12.870 -2.210 7.148 1.00 81.62 88 GLY A CA 1
ATOM 693 C C . GLY A 1 88 ? 14.315 -2.494 6.743 1.00 81.62 88 GLY A C 1
ATOM 694 O O . GLY A 1 88 ? 14.563 -3.210 5.766 1.00 81.62 88 GLY A O 1
ATOM 695 N N . GLU A 1 89 ? 15.241 -1.890 7.483 1.00 62.88 89 GLU A N 1
ATOM 696 C CA . GLU A 1 89 ? 16.689 -2.132 7.390 1.00 62.88 89 GLU A CA 1
ATOM 697 C C . GLU A 1 89 ? 17.115 -3.424 8.097 1.00 62.88 89 GLU A C 1
ATOM 699 O O . GLU A 1 89 ? 16.553 -3.735 9.172 1.00 62.88 89 GLU A O 1
#

pLDDT: mean 78.66, std 19.85, range [41.25, 96.62]

Foldseek 3Di:
DDDDDDDDDDDPPPPDPPPPPPPPFFKAWQNDTDWQEAEDPQARDDPPAQWKWFQDDPRGTYIDGPPRPVVVVCCVPCVVRIIHMHTDD

Sequence (89 aa):
ELPTKVIEIAKQTIFRPTAERTTKADITVGGVNNLMTRIAKCCNPVSPDDIVGYVTRDRGITIHRQDCAFMLRLLESRQDRKLTAQWGE

Radius of gyration: 19.28 Å; chains: 1; bounding box: 57×35×51 Å